Protein AF-0000000066209577 (afdb_homodimer)

InterPro domains:
  IPR007236 SlyX [MF_00715] (5-70)
  IPR007236 SlyX [PF04102] (8-70)
  IPR007236 SlyX [PTHR36508] (2-70)

pLDDT: mean 87.74, std 15.82, range [43.12, 98.94]

Organism: Nitrobacter hamburgensis (strain DSM 10229 / NCIMB 13809 / X14) (NCBI:txid323097)

Sequence (140 aa):
MTDKTFADRIDALEMRLTYQEETIETLNQAVTAQWKQIDALTRQVAELGERMREAEANRPGPTNEPPPHYMTDKTFADRIDALEMRLTYQEETIETLNQAVTAQWKQIDALTRQVAELGERMREAEANRPGPTNEPPPHY

Foldseek 3Di:
DVVVVVVVVVVVVVVV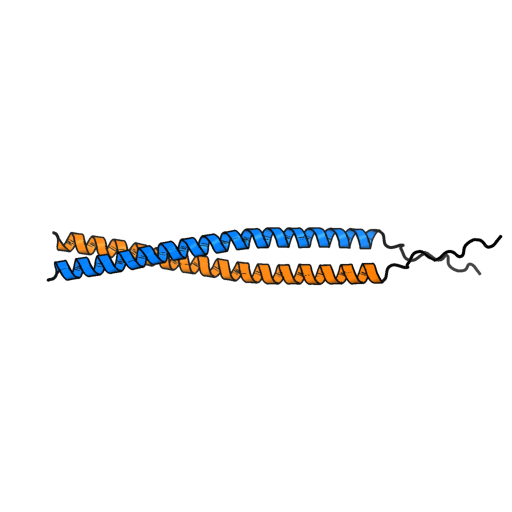VVVVVVVVVVVVVVVVVVVVVVVVVVVVVVVVVVVVVVVVVPPPDPPPPPDPDD/DVVVVVVVVVVVVVVVVVVVVVVVVVVVVVVVVVVVVVVVVVVVVVVVVVVVVVVVVPPPDPPPPPDPDD

Radius of gyration: 31.99 Å; Cα contacts (8 Å, |Δi|>4): 63; chains: 2; bounding box: 30×108×64 Å

Secondary structure (DSSP, 8-state):
-HHHHHHHHHHHHHHHHHHHHHHHHHHHHHHHHHHHHHHHHHHHHHHHHHHHHHHHHTS-----------/-HHHHHHHHHHHHHHHHHHHHHHHHHHHHHHHHHHHHHHHHHHHHHHHHHHHHHHHHTS-----------

Solvent-accessible surface area (backbone atoms only — not comparable to full-atom values): 7898 Å² total; per-residue (Å²): 109,71,66,57,52,48,51,50,51,42,52,51,45,51,53,52,42,53,52,48,52,53,48,42,50,53,44,51,51,50,44,53,52,47,50,52,48,43,52,52,40,51,50,49,40,50,52,50,49,51,52,50,53,53,54,63,69,68,51,81,63,81,73,78,65,71,71,80,77,126,112,70,65,58,52,48,50,52,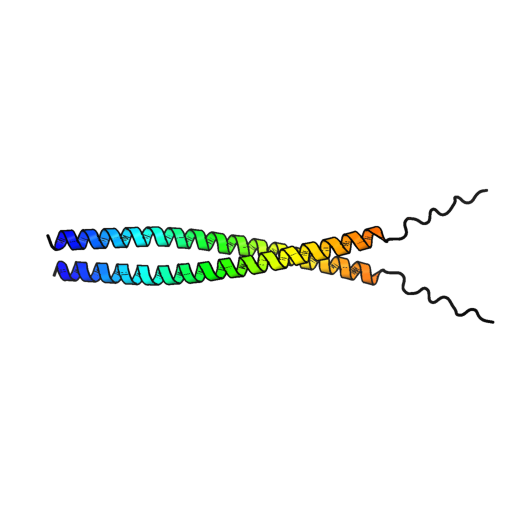50,44,52,51,45,51,51,53,42,52,52,49,51,52,49,44,52,52,44,51,51,50,44,51,52,47,50,52,49,42,51,52,42,51,50,50,39,50,52,51,49,50,52,50,54,54,54,63,70,68,52,80,62,82,74,77,68,71,73,81,79,127

Structure (mmCIF, N/CA/C/O backbone):
data_AF-0000000066209577-model_v1
#
loop_
_entity.id
_entity.type
_entity.pdbx_description
1 polymer 'Protein SlyX homolog'
#
loop_
_atom_site.group_PDB
_atom_site.id
_atom_site.type_symbol
_atom_site.label_atom_id
_atom_site.label_alt_id
_atom_site.label_comp_id
_atom_site.label_asym_id
_atom_site.label_entity_id
_atom_site.label_seq_id
_atom_site.pdbx_PDB_ins_code
_atom_site.Cartn_x
_atom_site.Cartn_y
_atom_site.Cartn_z
_atom_site.occupancy
_atom_site.B_iso_or_equiv
_atom_site.auth_seq_id
_atom_site.auth_comp_id
_atom_site.auth_asym_id
_atom_site.auth_atom_id
_atom_site.pdbx_PDB_model_num
ATOM 1 N N . MET A 1 1 ? -1.287 46.844 14.32 1 64.56 1 MET A N 1
ATOM 2 C CA . MET A 1 1 ? -0.396 46.281 13.312 1 64.56 1 MET A CA 1
ATOM 3 C C . MET A 1 1 ? 0.133 44.938 13.758 1 64.56 1 MET A C 1
ATOM 5 O O . MET A 1 1 ? 0.098 43.969 12.992 1 64.56 1 MET A O 1
ATOM 9 N N . THR A 1 2 ? 0.5 44.812 15.094 1 69.88 2 THR A N 1
ATOM 10 C CA . THR A 1 2 ? 1.046 43.562 15.641 1 69.88 2 THR A CA 1
ATOM 11 C C . THR A 1 2 ? -0.015 42.469 15.664 1 69.88 2 THR A C 1
ATOM 13 O O . THR A 1 2 ? 0.263 41.312 15.305 1 69.88 2 THR A O 1
ATOM 16 N N . ASP A 1 3 ? -1.252 42.875 15.945 1 72.44 3 ASP A N 1
ATOM 17 C CA . ASP A 1 3 ? -2.348 41.906 16.047 1 72.44 3 ASP A CA 1
ATOM 18 C C . ASP A 1 3 ? -2.723 41.344 14.68 1 72.44 3 ASP A C 1
ATOM 20 O O . ASP A 1 3 ? -3.045 40.188 14.555 1 72.44 3 ASP A O 1
ATOM 24 N N . LYS A 1 4 ? -2.586 42.281 13.664 1 78.69 4 LYS A N 1
ATOM 25 C CA . LYS A 1 4 ? -2.904 41.844 12.297 1 78.69 4 LYS A CA 1
ATOM 26 C C . LYS A 1 4 ? -1.896 40.812 11.789 1 78.69 4 LYS A C 1
ATOM 28 O O . LYS A 1 4 ? -2.273 39.844 11.156 1 78.69 4 LYS A O 1
ATOM 33 N N . THR A 1 5 ? -0.694 41.094 12.289 1 85.94 5 THR A N 1
ATOM 34 C CA . THR A 1 5 ? 0.385 40.188 11.867 1 85.94 5 THR A CA 1
ATOM 35 C C . THR A 1 5 ? 0.226 38.812 12.492 1 85.94 5 THR A C 1
ATOM 37 O O . THR A 1 5 ? 0.411 37.781 11.828 1 85.94 5 THR A O 1
ATOM 40 N N . PHE A 1 6 ? -0.325 38.781 13.734 1 85.62 6 PHE A N 1
ATOM 41 C CA . PHE A 1 6 ? -0.544 37.5 14.43 1 85.62 6 PHE A CA 1
ATOM 42 C C . PHE A 1 6 ? -1.714 36.75 13.82 1 85.62 6 PHE A C 1
ATOM 44 O O . PHE A 1 6 ? -1.637 35.531 13.617 1 85.62 6 PHE A O 1
ATOM 51 N N . ALA A 1 7 ? -2.666 37.5 13.523 1 88.44 7 ALA A N 1
ATOM 52 C CA . ALA A 1 7 ? -3.854 36.906 12.914 1 88.44 7 ALA A CA 1
ATOM 53 C C . ALA A 1 7 ? -3.527 36.312 11.555 1 88.44 7 ALA A C 1
ATOM 55 O O . ALA A 1 7 ? -4.023 35.219 11.219 1 88.44 7 ALA A O 1
ATOM 56 N N . ASP A 1 8 ? -2.754 37.031 10.828 1 92.5 8 ASP A N 1
ATOM 57 C CA . ASP A 1 8 ? -2.334 36.531 9.516 1 92.5 8 ASP A CA 1
ATOM 58 C C . ASP A 1 8 ? -1.519 35.25 9.633 1 92.5 8 ASP A C 1
ATOM 60 O O . ASP A 1 8 ? -1.683 34.344 8.828 1 92.5 8 ASP A O 1
ATOM 64 N N . ARG A 1 9 ? -0.649 35.219 10.594 1 94.31 9 ARG A N 1
ATOM 65 C CA . ARG A 1 9 ? 0.185 34.062 10.828 1 94.31 9 ARG A CA 1
ATOM 66 C C . ARG A 1 9 ? -0.662 32.875 11.25 1 94.31 9 ARG A C 1
ATOM 68 O O . ARG A 1 9 ? -0.42 31.734 10.805 1 94.31 9 ARG A O 1
ATOM 75 N N . ILE A 1 10 ? -1.595 33.031 12.086 1 94.62 10 ILE A N 1
ATOM 76 C CA . ILE A 1 10 ? -2.498 31.984 12.547 1 94.62 10 ILE A CA 1
ATOM 77 C C . ILE A 1 10 ? -3.297 31.438 11.367 1 94.62 10 ILE A C 1
ATOM 79 O O . ILE A 1 10 ? -3.42 30.219 11.211 1 94.62 10 ILE A O 1
ATOM 83 N N . ASP A 1 11 ? -3.768 32.406 10.539 1 95.69 11 ASP A N 1
ATOM 84 C CA . ASP A 1 11 ? -4.523 32 9.359 1 95.69 11 ASP A CA 1
ATOM 85 C C . ASP A 1 11 ? -3.682 31.109 8.438 1 95.69 11 ASP A C 1
ATOM 87 O O . ASP A 1 11 ? -4.168 30.109 7.922 1 95.69 11 ASP A O 1
ATOM 91 N N . ALA A 1 12 ? -2.514 31.516 8.305 1 97 12 ALA A N 1
ATOM 92 C CA . ALA A 1 12 ? -1.603 30.766 7.438 1 97 12 ALA A CA 1
ATOM 93 C C . ALA A 1 12 ? -1.342 29.359 7.992 1 97 12 ALA A C 1
ATOM 95 O O . ALA A 1 12 ? -1.339 28.391 7.242 1 97 12 ALA A O 1
ATOM 96 N N . LEU A 1 13 ? -1.131 29.266 9.297 1 97.81 13 LEU A N 1
ATOM 97 C CA . LEU A 1 13 ? -0.882 27.984 9.945 1 97.81 13 LEU A CA 1
ATOM 98 C C . LEU A 1 13 ? -2.111 27.094 9.867 1 97.81 13 LEU A C 1
ATOM 100 O O . LEU A 1 13 ? -1.988 25.875 9.648 1 97.81 13 LEU A O 1
ATOM 104 N N . GLU A 1 14 ? -3.254 27.641 10 1 97.94 14 GLU A N 1
ATOM 105 C CA . GLU A 1 14 ? -4.496 26.875 9.93 1 97.94 14 GLU A CA 1
ATOM 106 C C . GLU A 1 14 ? -4.727 26.328 8.523 1 97.94 14 GLU A C 1
ATOM 108 O O . GLU A 1 14 ? -5.195 25.203 8.359 1 97.94 14 GLU A O 1
ATOM 113 N N . MET A 1 15 ? -4.414 27.078 7.516 1 98.44 15 MET A N 1
ATOM 114 C CA . MET A 1 15 ? -4.531 26.641 6.129 1 98.44 15 MET A CA 1
ATOM 115 C C . MET A 1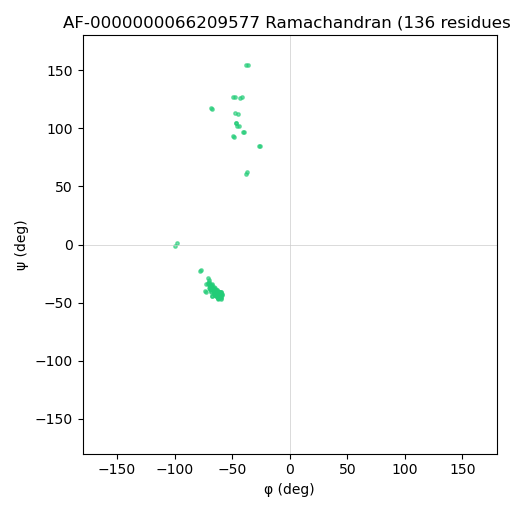 15 ? -3.609 25.453 5.859 1 98.44 15 MET A C 1
ATOM 117 O O . MET A 1 15 ? -4.027 24.453 5.277 1 98.44 15 MET A O 1
ATOM 121 N N . ARG A 1 16 ? -2.355 25.578 6.336 1 98.5 16 ARG A N 1
ATOM 122 C CA . ARG A 1 16 ? -1.392 24.5 6.168 1 98.5 16 ARG A CA 1
ATOM 123 C C . ARG A 1 16 ? -1.855 23.234 6.887 1 98.5 16 ARG A C 1
ATOM 125 O O . ARG A 1 16 ? -1.702 22.125 6.371 1 98.5 16 ARG A O 1
ATOM 132 N N . LEU A 1 17 ? -2.391 23.438 8.039 1 98.5 17 LEU A N 1
ATOM 133 C CA . LEU A 1 17 ? -2.904 22.328 8.82 1 98.5 17 LEU A CA 1
ATOM 134 C C . LEU A 1 17 ? -4.031 21.609 8.078 1 98.5 17 LEU A C 1
ATOM 136 O O . LEU A 1 17 ? -4.07 20.375 8.039 1 98.5 17 LEU A O 1
ATOM 140 N N . THR A 1 18 ? -4.918 22.406 7.5 1 98.44 18 THR A N 1
ATOM 141 C CA . THR A 1 18 ? -6.035 21.844 6.754 1 98.44 18 THR A CA 1
ATOM 142 C C . THR A 1 18 ? -5.535 21.047 5.551 1 98.44 18 THR A C 1
ATOM 144 O O . THR A 1 18 ? -6.004 19.938 5.301 1 98.44 18 THR A O 1
ATOM 147 N N . TYR A 1 19 ? -4.582 21.531 4.867 1 98.5 19 TYR A N 1
ATOM 148 C CA . TYR A 1 19 ? -4.004 20.859 3.715 1 98.5 19 TYR A CA 1
ATOM 149 C C . TYR A 1 19 ? -3.338 19.547 4.129 1 98.5 19 TYR A C 1
ATOM 151 O O . TYR A 1 19 ? -3.518 18.516 3.477 1 98.5 19 TYR A O 1
ATOM 159 N N . GLN A 1 20 ? -2.637 19.5 5.18 1 98.62 20 GLN A N 1
ATOM 160 C CA . GLN A 1 20 ? -1.957 18.312 5.672 1 98.62 20 GLN A CA 1
ATOM 161 C C . GLN A 1 20 ? -2.959 17.25 6.125 1 98.62 20 GLN A C 1
ATOM 163 O O . GLN A 1 20 ? -2.748 16.062 5.914 1 98.62 20 GLN A O 1
ATOM 168 N N . GLU A 1 21 ? -4.016 17.734 6.699 1 98.56 21 GLU A N 1
ATOM 169 C CA . GLU A 1 21 ? -5.082 16.812 7.074 1 98.56 21 GLU A CA 1
ATOM 170 C C . GLU A 1 21 ? -5.633 16.078 5.855 1 98.56 21 GLU A C 1
ATOM 172 O O . GLU A 1 21 ? -5.859 14.867 5.902 1 98.56 21 GLU A O 1
ATOM 177 N N . GLU A 1 22 ? -5.836 16.859 4.848 1 98.75 22 GLU A N 1
ATOM 178 C CA . GLU A 1 22 ? -6.324 16.266 3.602 1 98.75 22 GLU A CA 1
ATOM 179 C C . GLU A 1 22 ? -5.316 15.281 3.021 1 98.75 22 GLU A C 1
ATOM 181 O O . GLU A 1 22 ? -5.695 14.227 2.508 1 98.75 22 GLU A O 1
ATOM 186 N N . THR A 1 23 ? -4.086 15.695 3.068 1 98.88 23 THR A N 1
ATOM 187 C CA . THR A 1 23 ? -3.014 14.836 2.582 1 98.88 23 THR A CA 1
ATOM 188 C C . THR A 1 23 ? -2.973 13.523 3.365 1 98.88 23 THR A C 1
ATOM 190 O O . THR A 1 23 ? -2.865 12.445 2.777 1 98.88 23 THR A O 1
ATOM 193 N N . ILE A 1 24 ? -3.051 13.562 4.676 1 98.94 24 ILE A N 1
ATOM 194 C CA . ILE A 1 24 ? -3.027 12.398 5.555 1 98.94 24 ILE A CA 1
ATOM 195 C C . ILE A 1 24 ? -4.199 11.477 5.227 1 98.94 24 ILE A C 1
ATOM 197 O O . ILE A 1 24 ? -4.035 10.258 5.141 1 98.94 24 ILE A O 1
ATOM 201 N N . GLU A 1 25 ? -5.312 12.125 4.977 1 98.75 25 GLU A N 1
ATOM 202 C CA . GLU A 1 25 ? -6.492 11.336 4.613 1 98.75 25 GLU A CA 1
ATOM 203 C C . GLU A 1 25 ? -6.277 10.594 3.299 1 98.75 25 GLU A C 1
ATOM 205 O O . GLU A 1 25 ? -6.59 9.406 3.191 1 98.75 25 GLU A O 1
ATOM 210 N N . THR A 1 26 ? -5.734 11.273 2.371 1 98.88 26 THR A N 1
ATOM 211 C CA . THR A 1 26 ? -5.457 10.68 1.068 1 98.88 26 THR A CA 1
ATOM 212 C C . THR A 1 26 ? -4.457 9.539 1.197 1 98.88 26 THR A C 1
ATOM 214 O O . THR A 1 26 ? -4.656 8.461 0.63 1 98.88 26 THR A O 1
ATOM 217 N N . LEU A 1 27 ? -3.445 9.742 1.967 1 98.88 27 LEU A N 1
ATOM 218 C CA . LEU A 1 27 ? -2.432 8.711 2.182 1 98.88 27 LEU A CA 1
ATOM 219 C C . LEU A 1 27 ? -3.02 7.516 2.922 1 98.88 27 LEU A C 1
ATOM 221 O O . LEU A 1 27 ? -2.701 6.367 2.605 1 98.88 27 LEU A O 1
ATOM 225 N N . ASN A 1 28 ? -3.871 7.77 3.859 1 98.94 28 ASN A N 1
ATOM 226 C CA . ASN A 1 28 ? -4.543 6.691 4.578 1 98.94 28 ASN A CA 1
ATOM 227 C C . ASN A 1 28 ? -5.383 5.832 3.637 1 98.94 28 ASN A C 1
ATOM 229 O O . ASN A 1 28 ? -5.398 4.605 3.758 1 98.94 28 ASN A O 1
ATOM 233 N N . GLN A 1 29 ? -6.047 6.461 2.752 1 98.88 29 GLN A N 1
ATOM 234 C CA . GLN A 1 29 ? -6.84 5.738 1.763 1 98.88 29 GLN A CA 1
ATOM 235 C C . GLN A 1 29 ? -5.953 4.879 0.868 1 98.88 29 GLN A C 1
ATOM 237 O O . GLN A 1 29 ? -6.293 3.732 0.564 1 98.88 29 GLN A O 1
ATOM 242 N N . ALA A 1 30 ? -4.852 5.406 0.437 1 98.94 30 ALA A N 1
ATOM 243 C CA . ALA A 1 30 ? -3.904 4.664 -0.39 1 98.94 30 ALA A CA 1
ATOM 244 C C . ALA A 1 30 ? -3.367 3.443 0.351 1 98.94 30 ALA A C 1
ATOM 246 O O . ALA A 1 30 ? -3.312 2.346 -0.207 1 98.94 30 ALA A O 1
ATOM 247 N N . VAL A 1 31 ? -3.016 3.637 1.596 1 98.94 31 VAL A N 1
ATOM 248 C CA . VAL A 1 31 ? -2.486 2.555 2.42 1 98.94 31 VAL A CA 1
ATOM 249 C C . VAL A 1 31 ? -3.52 1.438 2.535 1 98.94 31 VAL A C 1
ATOM 251 O O . VAL A 1 31 ? -3.186 0.258 2.404 1 98.94 31 VAL A O 1
ATOM 254 N N . THR A 1 32 ? -4.715 1.82 2.709 1 98.88 32 THR A N 1
ATOM 255 C CA . THR A 1 32 ? -5.797 0.854 2.854 1 98.88 32 THR A CA 1
ATOM 256 C C . THR A 1 32 ? -6.02 0.094 1.55 1 98.88 32 THR A C 1
ATOM 258 O O . THR A 1 32 ? -6.16 -1.131 1.556 1 98.88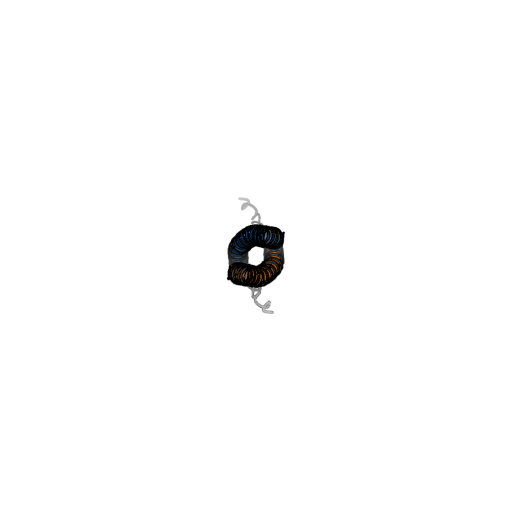 32 THR A O 1
ATOM 261 N N . ALA A 1 33 ? -6.016 0.82 0.468 1 98.94 33 ALA A N 1
ATOM 262 C CA . ALA A 1 33 ? -6.215 0.198 -0.838 1 98.94 33 ALA A CA 1
ATOM 263 C C . ALA A 1 33 ? -5.078 -0.765 -1.167 1 98.94 33 ALA A C 1
ATOM 265 O O . ALA A 1 33 ? -5.312 -1.863 -1.675 1 98.94 33 ALA A O 1
ATOM 266 N N . GLN A 1 34 ? -3.916 -0.354 -0.839 1 98.94 34 GLN A N 1
ATOM 267 C CA . GLN A 1 34 ? -2.746 -1.188 -1.103 1 98.94 34 GLN A CA 1
ATOM 268 C C . GLN A 1 34 ? -2.744 -2.428 -0.214 1 98.94 34 GLN A C 1
ATOM 270 O O . GLN A 1 34 ? -2.336 -3.508 -0.647 1 98.94 34 GLN A O 1
ATOM 275 N N . TRP A 1 35 ? -3.205 -2.256 0.976 1 98.88 35 TRP A N 1
ATOM 276 C CA . TRP A 1 35 ? -3.318 -3.404 1.869 1 98.88 35 TRP A CA 1
ATOM 277 C C . TRP A 1 35 ? -4.277 -4.445 1.301 1 98.88 35 TRP A C 1
ATOM 279 O O . TRP A 1 35 ? -3.994 -5.645 1.335 1 98.88 35 TRP A O 1
ATOM 289 N N . LYS A 1 36 ? -5.363 -4.047 0.738 1 98.94 36 LYS A N 1
ATOM 290 C CA . LYS A 1 36 ? -6.324 -4.949 0.114 1 98.94 36 LYS A CA 1
ATOM 291 C C . LYS A 1 36 ? -5.715 -5.648 -1.099 1 98.94 36 LYS A C 1
ATOM 293 O O . LYS A 1 36 ? -5.93 -6.844 -1.305 1 98.94 36 LYS A O 1
ATOM 298 N N . GLN A 1 37 ? -5.02 -4.84 -1.835 1 98.94 37 GLN A N 1
ATOM 299 C CA . GLN A 1 37 ? -4.352 -5.398 -3.004 1 98.94 37 GLN A CA 1
ATOM 300 C C . GLN A 1 37 ? -3.316 -6.445 -2.6 1 98.94 37 GLN A C 1
ATOM 302 O O . GLN A 1 37 ? -3.223 -7.508 -3.223 1 98.94 37 GLN A O 1
ATOM 307 N N . ILE A 1 38 ? -2.541 -6.168 -1.624 1 98.94 38 ILE A N 1
ATOM 308 C CA . ILE A 1 38 ? -1.537 -7.098 -1.116 1 98.94 38 ILE A CA 1
ATOM 309 C C . ILE A 1 38 ? -2.215 -8.383 -0.651 1 98.94 38 ILE A C 1
ATOM 311 O O . ILE A 1 38 ? -1.746 -9.484 -0.954 1 98.94 38 ILE A O 1
ATOM 315 N N . ASP A 1 39 ? -3.305 -8.266 0.019 1 98.88 39 ASP A N 1
ATOM 316 C CA . ASP A 1 39 ? -4.062 -9.414 0.492 1 98.88 39 ASP A CA 1
ATOM 317 C C . ASP A 1 39 ? -4.539 -10.281 -0.675 1 98.88 39 ASP A C 1
ATOM 319 O O . ASP A 1 39 ? -4.414 -11.508 -0.638 1 98.88 39 ASP A O 1
ATOM 323 N N . ALA A 1 40 ? -5.043 -9.633 -1.69 1 98.88 40 ALA A N 1
ATOM 324 C CA . ALA A 1 40 ? -5.551 -10.344 -2.863 1 98.88 40 ALA A CA 1
ATOM 325 C C . ALA A 1 40 ? -4.422 -11.062 -3.596 1 98.88 40 ALA A C 1
ATOM 327 O O . ALA A 1 40 ? -4.566 -12.227 -3.98 1 98.88 40 ALA A O 1
ATOM 328 N N . LEU A 1 41 ? -3.342 -10.375 -3.707 1 98.94 41 LEU A N 1
ATOM 329 C CA . LEU A 1 41 ? -2.203 -10.953 -4.41 1 98.94 41 LEU A CA 1
ATOM 330 C C . LEU A 1 41 ? -1.604 -12.109 -3.611 1 98.94 41 LEU A C 1
ATOM 332 O O . LEU A 1 41 ? -1.193 -13.117 -4.188 1 98.94 41 LEU A O 1
ATOM 336 N N . THR A 1 42 ? -1.59 -11.984 -2.348 1 98.88 42 THR A N 1
ATOM 337 C CA . THR A 1 42 ? -1.081 -13.039 -1.479 1 98.88 42 THR A CA 1
ATOM 338 C C . THR A 1 42 ? -1.942 -14.289 -1.592 1 98.88 42 THR A C 1
ATOM 340 O O . THR A 1 42 ? -1.418 -15.406 -1.688 1 98.88 42 THR A O 1
ATOM 343 N N . ARG A 1 43 ? -3.193 -14.109 -1.643 1 98.81 43 ARG A N 1
ATOM 344 C CA . ARG A 1 43 ? -4.109 -15.234 -1.812 1 98.81 43 ARG A CA 1
ATOM 345 C C . ARG A 1 43 ? -3.918 -15.898 -3.17 1 98.81 43 ARG A C 1
ATOM 347 O O . ARG A 1 43 ? -3.941 -17.125 -3.275 1 98.81 43 ARG A O 1
ATOM 354 N N . GLN A 1 44 ? -3.738 -15.109 -4.113 1 98.75 44 GLN A N 1
ATOM 355 C CA . GLN A 1 44 ? -3.531 -15.625 -5.461 1 98.75 44 GLN A CA 1
ATOM 356 C C . GLN A 1 44 ? -2.248 -16.453 -5.543 1 98.75 44 GLN A C 1
ATOM 358 O O . GLN A 1 44 ? -2.227 -17.516 -6.164 1 98.75 44 GLN A O 1
ATOM 363 N N . VAL A 1 45 ? -1.231 -15.953 -4.965 1 98.69 45 VAL A N 1
ATOM 364 C CA . VAL A 1 45 ? 0.035 -16.688 -4.918 1 98.69 45 VAL A CA 1
ATOM 365 C C . VAL A 1 45 ? -0.16 -18.016 -4.207 1 98.69 45 VAL A C 1
ATOM 367 O O . VAL A 1 45 ? 0.318 -19.047 -4.68 1 98.69 45 VAL A O 1
ATOM 370 N N . ALA A 1 46 ? -0.879 -17.922 -3.135 1 98.5 46 ALA A N 1
ATOM 371 C CA . ALA A 1 46 ? -1.14 -19.141 -2.369 1 98.5 46 ALA A CA 1
ATOM 372 C C . ALA A 1 46 ? -1.92 -20.156 -3.201 1 98.5 46 ALA A C 1
ATOM 374 O O . ALA A 1 46 ? -1.589 -21.344 -3.213 1 98.5 46 ALA A O 1
ATOM 375 N N . GLU A 1 47 ? -2.914 -19.719 -3.842 1 97.94 47 GLU A N 1
ATOM 376 C CA . GLU A 1 47 ? -3.754 -20.562 -4.676 1 97.94 47 GLU A CA 1
ATOM 377 C C . GLU A 1 47 ? -2.947 -21.203 -5.812 1 97.94 47 GLU A C 1
ATOM 379 O O . GLU A 1 47 ? -3.041 -22.406 -6.055 1 97.94 47 GLU A O 1
ATOM 384 N N . LEU A 1 48 ? -2.117 -20.422 -6.406 1 97 48 LEU A N 1
ATOM 385 C CA . LEU A 1 48 ? -1.288 -20.922 -7.5 1 97 48 LEU A CA 1
ATOM 386 C C . LEU A 1 48 ? -0.235 -21.891 -6.988 1 97 48 LEU A C 1
ATOM 388 O O . LEU A 1 48 ? 0.079 -22.875 -7.66 1 97 48 LEU A O 1
ATOM 392 N N . GLY A 1 49 ? 0.227 -21.516 -5.855 1 95.56 49 GLY A N 1
ATOM 393 C CA . GLY A 1 49 ? 1.167 -22.438 -5.23 1 95.56 49 GLY A CA 1
ATOM 394 C C . GLY A 1 49 ? 0.559 -23.781 -4.906 1 95.56 49 GLY A C 1
ATOM 395 O O . GLY A 1 49 ? 1.184 -24.828 -5.133 1 95.56 49 GLY A O 1
ATOM 396 N N . GLU A 1 50 ? -0.605 -23.797 -4.441 1 95.56 50 GLU A N 1
ATOM 397 C CA . GLU A 1 50 ? -1.323 -25.031 -4.121 1 95.56 50 GLU A CA 1
ATOM 398 C C . GLU A 1 50 ? -1.617 -25.844 -5.379 1 95.56 50 GLU A C 1
ATOM 400 O O . GLU A 1 50 ? -1.424 -27.062 -5.395 1 95.56 50 GLU A O 1
ATOM 405 N N . ARG A 1 51 ? -1.984 -25.25 -6.383 1 93.12 51 ARG A N 1
ATOM 406 C CA . ARG A 1 51 ? -2.252 -25.906 -7.656 1 93.12 51 ARG A CA 1
ATOM 407 C C . ARG A 1 51 ? -0.99 -26.562 -8.219 1 93.12 51 ARG A C 1
ATOM 409 O O . ARG A 1 51 ? -1.043 -27.656 -8.773 1 93.12 51 ARG A O 1
ATOM 416 N N . MET A 1 52 ? 0.076 -25.875 -8.039 1 89.62 52 MET A N 1
ATOM 417 C CA . MET A 1 52 ? 1.353 -26.391 -8.516 1 89.62 52 MET A CA 1
ATOM 418 C C . MET A 1 52 ? 1.778 -27.609 -7.703 1 89.62 52 MET A C 1
ATOM 420 O O . MET A 1 52 ? 2.268 -28.594 -8.266 1 89.62 52 MET A O 1
ATOM 424 N N . ARG A 1 53 ? 1.548 -27.516 -6.465 1 89.25 53 ARG A N 1
ATOM 425 C CA . ARG A 1 53 ? 1.881 -28.656 -5.602 1 89.25 53 ARG A CA 1
ATOM 426 C C . ARG A 1 53 ? 1.015 -29.859 -5.922 1 89.25 53 ARG A C 1
ATOM 428 O O . ARG A 1 53 ? 1.504 -31 -5.945 1 89.25 53 ARG A O 1
ATOM 435 N N . GLU A 1 54 ? -0.21 -29.688 -6.25 1 87.62 54 GLU A N 1
ATOM 436 C CA . GLU A 1 54 ? -1.132 -30.75 -6.617 1 87.62 54 GLU A CA 1
ATOM 437 C C . GLU A 1 54 ? -0.749 -31.375 -7.957 1 87.62 54 GLU A C 1
ATOM 439 O O . GLU A 1 54 ? -0.799 -32.594 -8.117 1 87.62 54 GLU A O 1
ATOM 444 N N . ALA A 1 55 ? -0.28 -30.609 -8.875 1 83.5 55 ALA A N 1
ATOM 445 C CA . ALA A 1 55 ? 0.153 -31.094 -10.188 1 83.5 55 ALA A CA 1
ATOM 446 C C . ALA A 1 55 ? 1.419 -31.938 -10.07 1 83.5 55 ALA A C 1
ATOM 448 O O . ALA A 1 55 ? 1.563 -32.938 -10.758 1 83.5 55 ALA A O 1
ATOM 449 N N . GLU A 1 56 ? 2.242 -31.531 -9.25 1 82.19 56 GLU A N 1
ATOM 450 C CA . GLU A 1 56 ? 3.49 -32.25 -9.039 1 82.19 56 GLU A CA 1
ATOM 451 C C . GLU A 1 56 ? 3.24 -33.594 -8.328 1 82.19 56 GL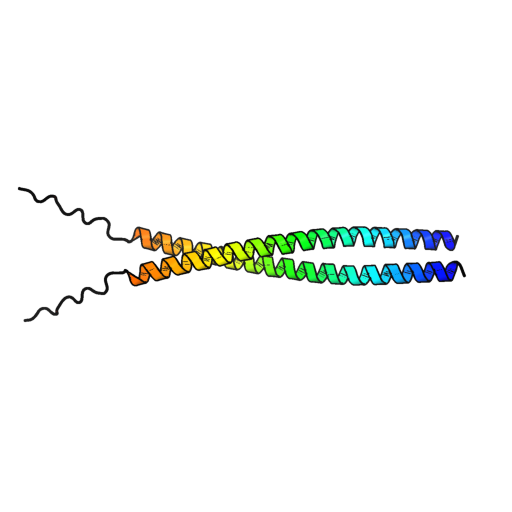U A C 1
ATOM 453 O O . GLU A 1 56 ? 3.902 -34.594 -8.617 1 82.19 56 GLU A O 1
ATOM 458 N N . ALA A 1 57 ? 2.234 -33.656 -7.52 1 85.44 57 ALA A N 1
ATOM 459 C CA . ALA A 1 57 ? 1.906 -34.844 -6.758 1 85.44 57 ALA A CA 1
ATOM 460 C C . ALA A 1 57 ? 1.22 -35.875 -7.645 1 85.44 57 ALA A C 1
ATOM 462 O O . ALA A 1 57 ? 1.347 -37.094 -7.41 1 85.44 57 ALA A O 1
ATOM 463 N N . ASN A 1 58 ? 0.574 -35.656 -8.781 1 76.56 58 ASN A N 1
ATOM 464 C CA . ASN A 1 58 ? -0.157 -36.531 -9.68 1 76.56 58 ASN A CA 1
ATOM 465 C C . ASN A 1 58 ? 0.693 -36.938 -10.883 1 76.56 58 ASN A C 1
ATOM 467 O O . ASN A 1 58 ? 0.219 -37.625 -11.781 1 76.56 58 ASN A O 1
ATOM 471 N N . ARG A 1 59 ? 1.851 -36.5 -10.992 1 73.38 59 ARG A N 1
ATOM 472 C CA . ARG A 1 59 ? 2.74 -36.875 -12.086 1 73.38 59 ARG A CA 1
ATOM 473 C C . ARG A 1 59 ? 3.127 -38.344 -11.984 1 73.38 59 ARG A C 1
ATOM 475 O O . ARG A 1 59 ? 3.455 -38.844 -10.898 1 73.38 59 ARG A O 1
ATOM 482 N N . PRO A 1 60 ? 2.711 -39.312 -13.102 1 62.41 60 PRO A N 1
ATOM 483 C CA . PRO A 1 60 ? 3.115 -40.719 -13.055 1 62.41 60 PRO A CA 1
ATOM 484 C C . PRO A 1 60 ? 4.594 -40.906 -12.711 1 62.41 60 PRO A C 1
ATOM 486 O O . PRO A 1 60 ? 5.426 -40.094 -13.125 1 62.41 60 PRO A O 1
ATOM 489 N N . GLY A 1 61 ? 4.859 -41.281 -11.562 1 59.03 61 GLY A N 1
ATOM 490 C CA . GLY A 1 61 ? 6.223 -41.594 -11.156 1 59.03 61 GLY A CA 1
ATOM 491 C C . GLY A 1 61 ? 7.031 -42.25 -12.258 1 59.03 61 GLY A C 1
ATOM 492 O O . GLY A 1 61 ? 6.488 -42.625 -13.305 1 59.03 61 GLY A O 1
ATOM 493 N N . PRO A 1 62 ? 8.398 -42.219 -12.375 1 57 62 PRO A N 1
ATOM 494 C CA . PRO A 1 62 ? 9.141 -43.031 -13.336 1 57 62 PRO A CA 1
ATOM 495 C C . PRO A 1 62 ? 8.578 -44.438 -13.445 1 57 62 PRO A C 1
ATOM 497 O O . PRO A 1 62 ? 8.219 -45.062 -12.438 1 57 62 PRO A O 1
ATOM 500 N N . THR A 1 63 ? 7.73 -44.781 -14.391 1 52.28 63 THR A N 1
ATOM 501 C CA . THR A 1 63 ? 7.391 -46.156 -14.664 1 52.28 63 THR A CA 1
ATOM 502 C C . THR A 1 63 ? 8.531 -47.094 -14.242 1 52.28 63 THR A C 1
ATOM 504 O O . THR A 1 63 ? 9.664 -46.938 -14.695 1 52.28 63 THR A O 1
ATOM 507 N N . ASN A 1 64 ? 8.578 -47.469 -12.992 1 54.84 64 ASN A N 1
ATOM 508 C CA . ASN A 1 64 ? 9.492 -48.562 -12.703 1 54.84 64 ASN A CA 1
ATOM 509 C C . ASN A 1 64 ? 9.492 -49.594 -13.828 1 54.84 64 ASN A C 1
ATOM 511 O O . ASN A 1 64 ? 8.625 -50.469 -13.875 1 54.84 64 ASN A O 1
ATOM 515 N N . GLU A 1 65 ? 9.844 -49.188 -14.969 1 56.38 65 GLU A N 1
ATOM 516 C CA . GLU A 1 65 ? 10.047 -50.25 -15.977 1 56.38 65 GLU A CA 1
ATOM 517 C C . GLU A 1 65 ? 10.82 -51.406 -15.406 1 56.38 65 GLU A C 1
ATOM 519 O O . GLU A 1 65 ? 11.922 -51.25 -14.883 1 56.38 65 GLU A O 1
ATOM 524 N N . PRO A 1 66 ? 10.164 -52.531 -15.047 1 59.41 66 PRO A N 1
ATOM 525 C CA . PRO A 1 66 ? 10.93 -53.688 -14.578 1 59.41 66 PRO A CA 1
ATOM 526 C C . PRO A 1 66 ? 12.18 -53.969 -15.422 1 59.41 66 PRO A C 1
ATOM 528 O O . PRO A 1 66 ? 12.195 -53.656 -16.625 1 59.41 66 PRO A O 1
ATOM 531 N N . PRO A 1 67 ? 13.305 -54.031 -14.703 1 58.62 67 PRO A N 1
ATOM 532 C CA . PRO A 1 67 ? 14.492 -54.375 -15.5 1 58.62 67 PRO A CA 1
ATOM 533 C C . PRO A 1 67 ? 14.281 -55.562 -16.422 1 58.62 67 PRO A C 1
ATOM 535 O O . PRO A 1 67 ? 13.492 -56.469 -16.109 1 58.62 67 PRO A O 1
ATOM 538 N N . PRO A 1 68 ? 14.578 -55.375 -17.672 1 52.56 68 PRO A N 1
ATOM 539 C CA . PRO A 1 68 ? 14.406 -56.562 -18.547 1 52.56 68 PRO A CA 1
ATOM 540 C C . PRO A 1 68 ? 15.055 -57.812 -17.984 1 52.56 68 PRO A C 1
ATOM 542 O O . PRO A 1 68 ? 16.125 -57.75 -17.375 1 52.56 68 PRO A O 1
ATOM 545 N N . HIS A 1 69 ? 14.219 -58.562 -17.266 1 63.12 69 HIS A N 1
ATOM 546 C CA . HIS A 1 69 ? 14.812 -59.844 -16.875 1 63.12 69 HIS A CA 1
ATOM 547 C C . HIS A 1 69 ? 15.531 -60.5 -18.047 1 63.12 69 HIS A C 1
ATOM 549 O O . HIS A 1 69 ? 14.906 -60.812 -19.047 1 63.12 69 HIS A O 1
ATOM 555 N N . TYR A 1 70 ? 16.75 -60.688 -18.172 1 43.12 70 TYR A N 1
ATOM 556 C CA . TYR A 1 70 ? 17.438 -61.625 -19.031 1 43.12 70 TYR A CA 1
ATOM 557 C C . TYR A 1 70 ? 17.234 -63.062 -18.547 1 43.12 70 TYR A C 1
ATOM 559 O O . TYR A 1 70 ? 17.062 -63.281 -17.344 1 43.12 70 TYR A O 1
ATOM 567 N N . MET B 1 1 ? -1.729 40.688 27.375 1 63 1 MET B N 1
ATOM 568 C CA . MET B 1 1 ? -2.545 39.5 27.547 1 63 1 MET B CA 1
ATOM 569 C C . MET B 1 1 ? -2.986 38.938 26.188 1 63 1 MET B C 1
ATOM 571 O O . MET B 1 1 ? -2.861 37.75 25.938 1 63 1 MET B O 1
ATOM 575 N N . THR B 1 2 ? -3.379 39.875 25.203 1 69 2 THR B N 1
ATOM 576 C CA . THR B 1 2 ? -3.852 39.469 23.891 1 69 2 THR B CA 1
ATOM 577 C C . THR B 1 2 ? -2.717 38.875 23.062 1 69 2 THR B C 1
ATOM 579 O O . THR B 1 2 ? -2.902 37.844 22.406 1 69 2 THR B O 1
ATOM 582 N N . ASP B 1 3 ? -1.526 39.406 23.25 1 72 3 ASP B N 1
ATOM 583 C CA . ASP B 1 3 ? -0.366 38.969 22.484 1 72 3 ASP B CA 1
ATOM 584 C C . ASP B 1 3 ? 0.087 37.594 22.938 1 72 3 ASP B C 1
ATOM 586 O O . ASP B 1 3 ? 0.493 36.75 22.109 1 72 3 ASP B O 1
ATOM 590 N N . LYS B 1 4 ? -0.099 37.375 24.297 1 79.19 4 LYS B N 1
ATOM 591 C CA . LYS B 1 4 ? 0.293 36.062 24.844 1 79.19 4 LYS B CA 1
ATOM 592 C C . LYS B 1 4 ? -0.623 34.969 24.344 1 79.19 4 LYS B C 1
ATOM 594 O O . LYS B 1 4 ? -0.156 33.875 24 1 79.19 4 LYS B O 1
ATOM 599 N N . THR B 1 5 ? -1.864 35.406 24.188 1 85.75 5 THR B N 1
ATOM 600 C CA . THR B 1 5 ? -2.863 34.438 23.734 1 85.75 5 THR B CA 1
ATOM 601 C C . THR B 1 5 ? -2.631 34.062 22.281 1 85.75 5 THR B C 1
ATOM 603 O O . THR B 1 5 ? -2.719 32.906 21.906 1 85.75 5 THR B O 1
ATOM 606 N N . PHE B 1 6 ? -2.119 35.062 21.484 1 85.75 6 PHE B N 1
ATOM 607 C CA . PHE B 1 6 ? -1.837 34.812 20.078 1 85.75 6 PHE B CA 1
ATOM 608 C C . PHE B 1 6 ? -0.599 33.938 19.906 1 85.75 6 PHE B C 1
ATOM 610 O O . PHE B 1 6 ? -0.586 33 19.094 1 85.75 6 PHE B O 1
ATOM 617 N N . ALA B 1 7 ? 0.309 34.25 20.703 1 88.44 7 ALA B N 1
ATOM 618 C CA . ALA B 1 7 ? 1.556 33.469 20.672 1 88.44 7 ALA B CA 1
ATOM 619 C C . ALA B 1 7 ? 1.317 32.031 21.062 1 88.44 7 ALA B C 1
ATOM 621 O O . ALA B 1 7 ? 1.896 31.109 20.453 1 88.44 7 ALA B O 1
ATOM 622 N N . ASP B 1 8 ? 0.527 31.859 22.047 1 92.44 8 ASP B N 1
ATOM 623 C CA . ASP B 1 8 ? 0.186 30.516 22.5 1 92.44 8 ASP B CA 1
ATOM 624 C C . ASP B 1 8 ? -0.542 29.734 21.406 1 92.44 8 ASP B C 1
ATOM 626 O O . ASP B 1 8 ? -0.289 28.531 21.219 1 92.44 8 ASP B O 1
ATOM 630 N N . ARG B 1 9 ? -1.444 30.391 20.75 1 94.31 9 ARG B N 1
ATOM 631 C CA . ARG B 1 9 ? -2.201 29.781 19.672 1 94.31 9 ARG B CA 1
ATOM 632 C C . ARG B 1 9 ? -1.286 29.406 18.5 1 94.31 9 ARG B C 1
ATOM 634 O O . ARG B 1 9 ? -1.433 28.344 17.906 1 94.31 9 ARG B O 1
ATOM 641 N N . ILE B 1 10 ? -0.399 30.219 18.141 1 94.62 10 ILE B N 1
ATOM 642 C CA . ILE B 1 10 ? 0.562 29.984 17.062 1 94.62 10 ILE B CA 1
ATOM 643 C C . ILE B 1 10 ? 1.437 28.781 17.406 1 94.62 10 ILE B C 1
ATOM 645 O O . ILE B 1 10 ? 1.651 27.891 16.578 1 94.62 10 ILE B O 1
ATOM 649 N N . ASP B 1 11 ? 1.862 28.781 18.688 1 95.69 11 ASP B N 1
ATOM 650 C CA . ASP B 1 11 ? 2.684 27.672 19.156 1 95.69 11 ASP B CA 1
ATOM 651 C C . ASP B 1 11 ? 1.936 26.344 19.031 1 95.69 11 ASP B C 1
ATOM 653 O O . ASP B 1 11 ? 2.51 25.344 18.609 1 95.69 11 ASP B O 1
ATOM 657 N N . ALA B 1 12 ? 0.752 26.406 19.391 1 97 12 ALA B N 1
ATOM 658 C CA . ALA B 1 12 ? -0.074 25.203 19.328 1 97 12 ALA B CA 1
ATOM 659 C C . ALA B 1 12 ? -0.257 24.719 17.891 1 97 12 ALA B C 1
ATOM 661 O O . ALA B 1 12 ? -0.167 23.531 17.609 1 97 12 ALA B O 1
ATOM 662 N N . LEU B 1 13 ? -0.51 25.656 16.984 1 97.75 13 LEU B N 1
ATOM 663 C CA . LEU B 1 13 ? -0.69 25.344 15.57 1 97.75 13 LEU B CA 1
ATOM 664 C C . LEU B 1 13 ? 0.6 24.797 14.969 1 97.75 13 LEU B C 1
ATOM 666 O O . LEU B 1 13 ? 0.569 23.859 14.172 1 97.75 13 LEU B O 1
ATOM 670 N N . GLU B 1 14 ? 1.691 25.328 15.344 1 97.94 14 GLU B N 1
ATOM 671 C CA . GLU B 1 14 ? 2.986 24.875 14.844 1 97.94 14 GLU B CA 1
ATOM 672 C C . GLU B 1 14 ? 3.297 23.453 15.328 1 97.94 14 GLU B C 1
ATOM 674 O O . GLU B 1 14 ? 3.852 22.641 14.578 1 97.94 14 GLU B O 1
ATOM 679 N N . MET B 1 15 ? 2.969 23.141 16.547 1 98.44 15 MET B N 1
ATOM 680 C CA . MET B 1 15 ? 3.166 21.797 17.078 1 98.44 15 MET B CA 1
ATOM 681 C C . MET B 1 15 ? 2.334 20.781 16.297 1 98.44 15 MET B C 1
ATOM 683 O O . MET B 1 15 ? 2.84 19.719 15.914 1 98.44 15 MET B O 1
ATOM 687 N N . ARG B 1 16 ? 1.059 21.125 16.062 1 98.5 16 ARG B N 1
ATOM 688 C CA . ARG B 1 16 ? 0.178 20.25 15.297 1 98.5 16 ARG B CA 1
ATOM 689 C C . ARG B 1 16 ? 0.705 20.031 13.883 1 98.5 16 ARG B C 1
ATOM 691 O O . ARG B 1 16 ? 0.646 18.922 13.352 1 98.5 16 ARG B O 1
ATOM 698 N N . LEU B 1 17 ? 1.186 21.094 13.32 1 98.5 17 LEU B N 1
ATOM 699 C CA . LEU B 1 17 ? 1.751 21.031 11.977 1 98.5 17 LEU B CA 1
ATOM 700 C C . LEU B 1 17 ? 2.945 20.078 11.938 1 98.5 17 LEU B C 1
ATOM 702 O O . LEU B 1 17 ? 3.072 19.266 11.016 1 98.5 17 LEU B O 1
ATOM 706 N N . THR B 1 18 ? 3.799 20.188 12.945 1 98.44 18 THR B N 1
ATOM 707 C CA . THR B 1 18 ? 4.977 19.328 13.023 1 98.44 18 THR B CA 1
ATOM 708 C C . THR B 1 18 ? 4.57 17.859 13.156 1 98.44 18 THR B C 1
ATOM 710 O O . THR B 1 18 ? 5.121 17 12.469 1 98.44 18 THR B O 1
ATOM 713 N N . TYR B 1 19 ? 3.605 17.594 13.938 1 98.5 19 TYR B N 1
ATOM 714 C CA . TYR B 1 19 ? 3.111 16.234 14.117 1 98.5 19 TYR B CA 1
ATOM 715 C C . TYR B 1 19 ? 2.523 15.688 12.828 1 98.5 19 TYR B C 1
ATOM 717 O O . TYR B 1 19 ? 2.795 14.547 12.445 1 98.5 19 TYR B O 1
ATOM 725 N N . GLN B 1 20 ? 1.786 16.422 12.094 1 98.62 20 GLN B N 1
ATOM 726 C CA . GLN B 1 20 ? 1.175 16 10.836 1 98.62 20 GLN B CA 1
ATOM 727 C C . GLN B 1 20 ? 2.232 15.758 9.766 1 98.62 20 GLN B C 1
ATOM 729 O O . GLN B 1 20 ? 2.109 14.828 8.969 1 98.62 20 GLN B O 1
ATOM 734 N N . GLU B 1 21 ? 3.242 16.547 9.812 1 98.56 21 GLU B N 1
ATOM 735 C CA . GLU B 1 21 ? 4.355 16.328 8.898 1 98.56 21 GLU B CA 1
ATOM 736 C C . GLU B 1 21 ? 4.996 14.969 9.117 1 98.56 21 GLU B C 1
ATOM 738 O O . GLU B 1 21 ? 5.301 14.25 8.164 1 98.56 21 GLU B O 1
ATOM 743 N N . GLU B 1 22 ? 5.172 14.703 10.367 1 98.75 22 GLU B N 1
ATOM 744 C CA . GLU B 1 22 ? 5.738 13.406 10.719 1 98.75 22 GLU B CA 1
ATOM 745 C C . GLU B 1 22 ? 4.816 12.266 10.289 1 98.75 22 GLU B C 1
ATOM 747 O O . GLU B 1 22 ? 5.285 11.227 9.812 1 98.75 22 GLU B O 1
ATOM 752 N N . THR B 1 23 ? 3.568 12.469 10.539 1 98.88 23 THR B N 1
ATOM 753 C CA . THR B 1 23 ? 2.574 11.477 10.148 1 98.88 23 THR B CA 1
ATOM 754 C C . THR B 1 23 ? 2.6 11.258 8.641 1 98.88 23 THR B C 1
ATOM 756 O O . THR B 1 23 ? 2.586 10.109 8.18 1 98.88 23 THR B O 1
ATOM 759 N N . ILE B 1 24 ? 2.623 12.289 7.84 1 98.94 24 ILE B N 1
ATOM 760 C CA . ILE B 1 24 ? 2.65 12.234 6.379 1 98.94 24 ILE B CA 1
ATOM 761 C C . ILE B 1 24 ? 3.895 11.484 5.918 1 98.94 24 ILE B C 1
ATOM 763 O O . ILE B 1 24 ? 3.818 10.633 5.023 1 98.94 24 ILE B O 1
ATOM 767 N N . GLU B 1 25 ? 4.969 11.781 6.613 1 98.75 25 GLU B N 1
ATOM 768 C CA . GLU B 1 25 ? 6.207 11.086 6.273 1 98.75 25 GLU B CA 1
ATOM 769 C C . GLU B 1 25 ? 6.09 9.586 6.527 1 98.75 25 GLU B C 1
ATOM 771 O O . GLU B 1 25 ? 6.488 8.773 5.688 1 98.75 25 GLU B O 1
ATOM 776 N N . THR B 1 26 ? 5.539 9.258 7.617 1 98.88 26 THR B N 1
ATOM 777 C CA . THR B 1 26 ? 5.344 7.859 7.977 1 98.88 26 THR B CA 1
ATOM 778 C C . THR B 1 26 ? 4.418 7.168 6.98 1 98.88 26 THR B C 1
ATOM 780 O O . THR B 1 26 ? 4.711 6.066 6.512 1 98.88 26 THR B O 1
ATOM 783 N N . LEU B 1 27 ? 3.369 7.82 6.633 1 98.88 27 LEU B N 1
ATOM 784 C CA . LEU B 1 27 ? 2.422 7.27 5.668 1 98.88 27 LEU B CA 1
ATOM 785 C C . LEU B 1 27 ? 3.064 7.125 4.293 1 98.88 27 LEU B C 1
ATOM 787 O O . LEU B 1 27 ? 2.836 6.137 3.598 1 98.88 27 LEU B O 1
ATOM 791 N N . ASN B 1 28 ? 3.865 8.062 3.912 1 98.94 28 ASN B N 1
ATOM 792 C CA . ASN B 1 28 ? 4.582 7.977 2.645 1 98.94 28 ASN B CA 1
ATOM 793 C C . ASN B 1 28 ? 5.508 6.766 2.602 1 98.94 28 ASN B C 1
ATOM 795 O O . ASN B 1 28 ? 5.602 6.086 1.578 1 98.94 28 ASN B O 1
ATOM 799 N N . GLN B 1 29 ? 6.164 6.523 3.676 1 98.88 29 GLN B N 1
ATOM 800 C CA . GLN B 1 29 ? 7.035 5.359 3.768 1 98.88 29 GLN B CA 1
ATOM 801 C C . GLN B 1 29 ? 6.234 4.062 3.645 1 98.88 29 GLN B C 1
ATOM 803 O O . GLN B 1 29 ? 6.66 3.127 2.965 1 98.88 29 GLN B O 1
ATOM 808 N N . ALA B 1 30 ? 5.113 3.992 4.293 1 98.94 30 ALA B N 1
ATOM 809 C CA . ALA B 1 30 ? 4.246 2.82 4.215 1 98.94 30 ALA B CA 1
ATOM 810 C C . ALA B 1 30 ? 3.766 2.586 2.785 1 98.94 30 ALA B C 1
ATOM 812 O O . ALA B 1 30 ? 3.803 1.459 2.289 1 98.94 30 ALA B O 1
ATOM 813 N N . VAL B 1 31 ? 3.361 3.65 2.137 1 98.94 31 VAL B N 1
ATOM 814 C CA . VAL B 1 31 ? 2.879 3.57 0.762 1 98.94 31 VAL B CA 1
ATOM 815 C C . VAL B 1 31 ? 3.982 3.023 -0.142 1 98.94 31 VAL B C 1
ATOM 817 O O . VAL B 1 31 ? 3.732 2.156 -0.982 1 98.94 31 VAL B O 1
ATOM 820 N N . THR B 1 32 ? 5.141 3.48 0.082 1 98.94 32 THR B N 1
ATOM 821 C CA . THR B 1 32 ? 6.281 3.055 -0.723 1 98.94 32 THR B CA 1
ATOM 822 C C . THR B 1 32 ? 6.598 1.582 -0.477 1 98.94 32 THR B C 1
ATOM 824 O O . THR B 1 32 ? 6.816 0.823 -1.424 1 98.94 32 THR B O 1
ATOM 827 N N . ALA B 1 33 ? 6.582 1.199 0.763 1 98.94 33 ALA B N 1
ATOM 828 C CA . ALA B 1 33 ? 6.867 -0.189 1.116 1 98.94 33 ALA B CA 1
ATOM 829 C C . ALA B 1 33 ? 5.809 -1.127 0.543 1 98.94 33 ALA B C 1
ATOM 831 O O . ALA B 1 33 ? 6.133 -2.197 0.024 1 98.94 33 ALA B O 1
ATOM 832 N N . GLN B 1 34 ? 4.617 -0.69 0.62 1 98.94 34 GLN B N 1
ATOM 833 C CA . GLN B 1 34 ? 3.514 -1.497 0.105 1 98.94 34 GLN B CA 1
ATOM 834 C C . GLN B 1 34 ? 3.566 -1.59 -1.418 1 98.94 34 GLN B C 1
ATOM 836 O O . GLN B 1 34 ? 3.248 -2.633 -1.992 1 98.94 34 GLN B O 1
ATOM 841 N N . TRP B 1 35 ? 3.975 -0.53 -2.027 1 98.88 35 TRP B 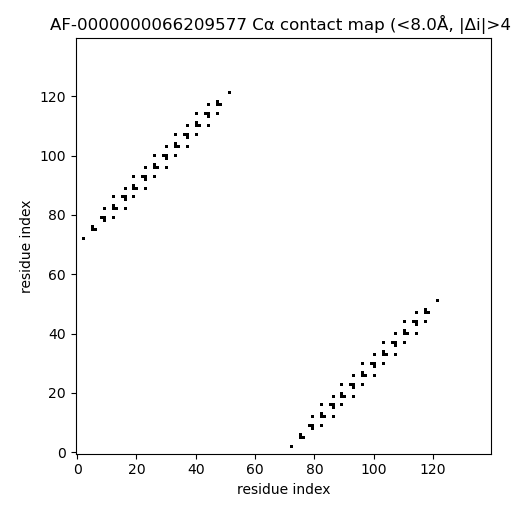N 1
ATOM 842 C CA . TRP B 1 35 ? 4.137 -0.554 -3.477 1 98.88 35 TRP B CA 1
ATOM 843 C C . TRP B 1 35 ? 5.184 -1.581 -3.893 1 98.88 35 TRP B C 1
ATOM 845 O O . TRP B 1 35 ? 4.98 -2.33 -4.852 1 98.88 35 TRP B O 1
ATOM 855 N N . LYS B 1 36 ? 6.254 -1.694 -3.197 1 98.94 36 LYS B N 1
ATOM 856 C CA . LYS B 1 36 ? 7.297 -2.68 -3.473 1 98.94 36 LYS B CA 1
ATOM 857 C C . LYS B 1 36 ? 6.777 -4.102 -3.268 1 98.94 36 LYS B C 1
ATOM 859 O O . LYS B 1 36 ? 7.082 -4.996 -4.059 1 98.94 36 LYS B O 1
ATOM 864 N N . GLN B 1 37 ? 6.059 -4.215 -2.199 1 98.94 37 GLN B N 1
ATOM 865 C CA . GLN B 1 37 ? 5.469 -5.52 -1.913 1 98.94 37 GLN B CA 1
ATOM 866 C C . GLN B 1 37 ? 4.496 -5.934 -3.012 1 98.94 37 GLN B C 1
ATOM 868 O O . GLN B 1 37 ? 4.492 -7.09 -3.441 1 98.94 37 GLN B O 1
ATOM 873 N N . ILE B 1 38 ? 3.666 -5.055 -3.438 1 98.94 38 ILE B N 1
ATOM 874 C CA . ILE B 1 38 ? 2.713 -5.312 -4.512 1 98.94 38 ILE B CA 1
ATOM 875 C C . ILE B 1 38 ? 3.463 -5.715 -5.781 1 98.94 38 ILE B C 1
ATOM 877 O O . ILE B 1 38 ? 3.08 -6.676 -6.457 1 98.94 38 ILE B O 1
ATOM 881 N N . ASP B 1 39 ? 4.516 -5.039 -6.078 1 98.88 39 ASP B N 1
ATOM 882 C CA . ASP B 1 39 ? 5.336 -5.348 -7.246 1 98.88 39 ASP B CA 1
ATOM 883 C C . ASP B 1 39 ? 5.902 -6.762 -7.16 1 98.88 39 ASP B C 1
ATOM 885 O O . ASP B 1 39 ? 5.859 -7.512 -8.141 1 98.88 39 ASP B O 1
ATOM 889 N N . ALA B 1 40 ? 6.402 -7.113 -6.008 1 98.88 40 ALA B N 1
ATOM 890 C CA . ALA B 1 40 ? 6.992 -8.43 -5.801 1 98.88 40 ALA B CA 1
ATOM 891 C C . ALA B 1 40 ? 5.941 -9.531 -5.934 1 98.88 40 ALA B C 1
ATOM 893 O O . ALA B 1 40 ? 6.18 -10.555 -6.582 1 98.88 40 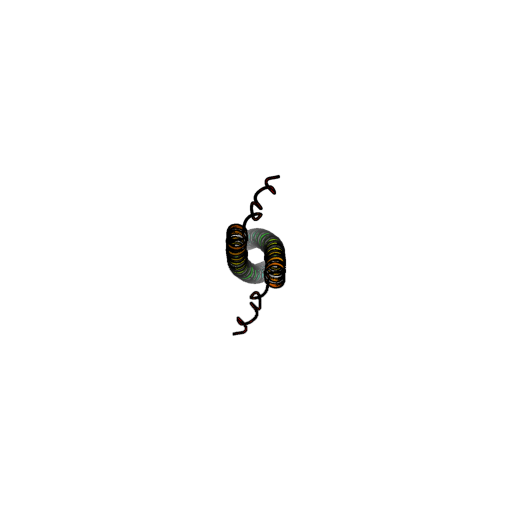ALA B O 1
ATOM 894 N N . LEU B 1 41 ? 4.824 -9.258 -5.363 1 98.94 41 LEU B N 1
ATOM 895 C CA . LEU B 1 41 ? 3.752 -10.242 -5.41 1 98.94 41 LEU B CA 1
ATOM 896 C C . LEU B 1 41 ? 3.205 -10.391 -6.824 1 98.94 41 LEU B C 1
ATOM 898 O O . LEU B 1 41 ? 2.885 -11.5 -7.258 1 98.94 41 LEU B O 1
ATOM 902 N N . THR B 1 42 ? 3.145 -9.328 -7.527 1 98.88 42 THR B N 1
ATOM 903 C CA . THR B 1 42 ? 2.68 -9.352 -8.914 1 98.88 42 THR B CA 1
ATOM 904 C C . THR B 1 42 ? 3.627 -10.164 -9.789 1 98.88 42 THR B C 1
ATOM 906 O O . THR B 1 42 ? 3.184 -10.969 -10.609 1 98.88 42 THR B O 1
ATOM 909 N N . ARG B 1 43 ? 4.863 -10.016 -9.57 1 98.81 43 ARG B N 1
ATOM 910 C CA . ARG B 1 43 ? 5.859 -10.789 -10.305 1 98.81 43 ARG B CA 1
ATOM 911 C C . ARG B 1 43 ? 5.758 -12.273 -9.969 1 98.81 43 ARG B C 1
ATOM 913 O O . ARG B 1 43 ? 5.871 -13.125 -10.852 1 98.81 43 ARG B O 1
ATOM 920 N N . GLN B 1 44 ? 5.559 -12.516 -8.758 1 98.75 44 GLN B N 1
ATOM 921 C CA . GLN B 1 44 ? 5.43 -13.898 -8.32 1 98.75 44 GLN B CA 1
ATOM 922 C C . GLN B 1 44 ? 4.211 -14.57 -8.953 1 98.75 44 GLN B C 1
ATOM 924 O O . GLN B 1 44 ? 4.281 -15.719 -9.391 1 98.75 44 GLN B O 1
ATOM 929 N N . VAL B 1 45 ? 3.143 -13.875 -8.977 1 98.69 45 VAL B N 1
ATOM 930 C CA . VAL B 1 45 ? 1.928 -14.375 -9.609 1 98.69 45 VAL B CA 1
ATOM 931 C C . VAL B 1 45 ? 2.191 -14.648 -11.094 1 98.69 45 VAL B C 1
ATOM 933 O O . VAL B 1 45 ? 1.804 -15.695 -11.617 1 98.69 45 VAL B O 1
ATOM 936 N N . ALA B 1 46 ? 2.861 -13.719 -11.672 1 98.5 46 ALA B N 1
ATOM 937 C CA . ALA B 1 46 ? 3.18 -13.867 -13.094 1 98.5 46 ALA B CA 1
ATOM 938 C C . ALA B 1 46 ? 4.055 -15.094 -13.328 1 98.5 46 ALA B C 1
ATOM 940 O O . ALA B 1 46 ? 3.803 -15.875 -14.258 1 98.5 46 ALA B O 1
ATOM 941 N N . GLU B 1 47 ? 5.043 -15.25 -12.555 1 98 47 GLU B N 1
ATOM 942 C CA . GLU B 1 47 ? 5.961 -16.375 -12.664 1 98 47 GLU B CA 1
ATOM 943 C C . GLU B 1 47 ? 5.234 -17.703 -12.461 1 98 47 GLU B C 1
ATOM 945 O O . GLU B 1 47 ? 5.418 -18.641 -13.242 1 98 47 GLU B O 1
ATOM 950 N N . LEU B 1 48 ? 4.375 -17.734 -11.508 1 97 48 LEU B N 1
ATOM 951 C CA . LEU B 1 48 ? 3.619 -18.953 -11.227 1 97 48 LEU B CA 1
ATOM 952 C C . LEU B 1 48 ? 2.617 -19.25 -12.344 1 97 48 LEU B C 1
ATOM 954 O O . LEU B 1 48 ? 2.391 -20.406 -12.695 1 97 48 LEU B O 1
ATOM 958 N N . GLY B 1 49 ? 2.094 -18.156 -12.781 1 95.56 49 GLY B N 1
ATOM 959 C CA . GLY B 1 49 ? 1.195 -18.312 -13.914 1 95.56 49 GLY B CA 1
ATOM 960 C C . GLY B 1 49 ? 1.88 -18.875 -15.148 1 95.56 49 GLY B C 1
ATOM 961 O O . GLY B 1 49 ? 1.333 -19.734 -15.82 1 95.56 49 GL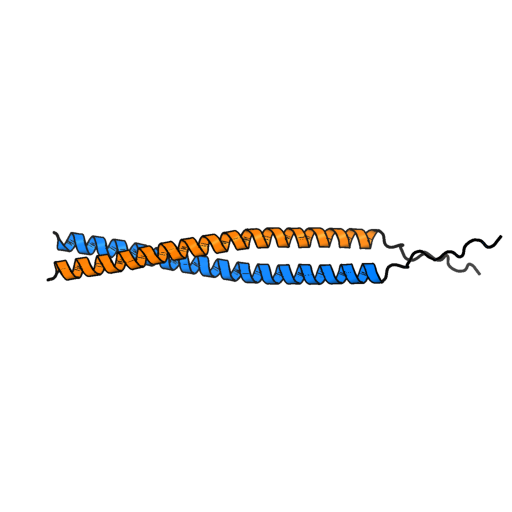Y B O 1
ATOM 962 N N . GLU B 1 50 ? 3.027 -18.422 -15.414 1 95.5 50 GLU B N 1
ATOM 963 C CA . GLU B 1 50 ? 3.814 -18.891 -16.547 1 95.5 50 GLU B CA 1
ATOM 964 C C . GLU B 1 50 ? 4.199 -20.359 -16.375 1 95.5 50 GLU B C 1
ATOM 966 O O . GLU B 1 50 ? 4.09 -21.156 -17.312 1 95.5 50 GLU B O 1
ATOM 971 N N . ARG B 1 51 ? 4.559 -20.766 -15.273 1 93.12 51 ARG B N 1
ATOM 972 C CA . ARG B 1 51 ? 4.91 -22.141 -14.977 1 93.12 51 ARG B CA 1
ATOM 973 C C . ARG B 1 51 ? 3.713 -23.062 -15.164 1 93.12 51 ARG B C 1
ATOM 975 O O . ARG B 1 51 ? 3.855 -24.188 -15.664 1 93.12 51 ARG B O 1
ATOM 982 N N . MET B 1 52 ? 2.613 -22.562 -14.773 1 89.69 52 MET B N 1
ATOM 983 C CA . MET B 1 52 ? 1.39 -23.344 -14.922 1 89.69 52 MET B CA 1
ATOM 984 C C . MET B 1 52 ? 1.019 -23.516 -16.391 1 89.69 52 MET B C 1
ATOM 986 O O . MET B 1 52 ? 0.615 -24.594 -16.812 1 89.69 52 MET B O 1
ATOM 990 N N . ARG B 1 53 ? 1.194 -22.469 -17.078 1 89.38 53 ARG B N 1
ATOM 991 C CA . ARG B 1 53 ? 0.908 -22.531 -18.516 1 89.38 53 ARG B CA 1
ATOM 992 C C . ARG B 1 53 ? 1.86 -23.484 -19.219 1 89.38 53 ARG B C 1
ATOM 994 O O . ARG B 1 53 ? 1.445 -24.234 -20.109 1 89.38 53 ARG B O 1
ATOM 1001 N N . GLU B 1 54 ? 3.084 -23.531 -18.844 1 87.62 54 GLU B N 1
ATOM 1002 C CA . GLU B 1 54 ? 4.086 -24.438 -19.422 1 87.62 54 GLU B CA 1
ATOM 1003 C C . GLU B 1 54 ? 3.789 -25.891 -19.062 1 87.62 54 GLU B C 1
ATOM 1005 O O . GLU B 1 54 ? 3.924 -26.781 -19.906 1 87.62 54 GLU B O 1
ATOM 1010 N N . ALA B 1 55 ? 3.297 -26.141 -17.891 1 83.56 55 ALA B N 1
ATOM 1011 C CA . ALA B 1 55 ? 2.941 -27.484 -17.453 1 83.56 55 ALA B CA 1
ATOM 1012 C C . ALA B 1 55 ? 1.731 -28.016 -18.219 1 83.56 55 ALA B C 1
ATOM 1014 O O . ALA B 1 55 ? 1.677 -29.188 -18.578 1 83.56 55 ALA B O 1
ATOM 1015 N N . GLU B 1 56 ? 0.854 -27.188 -18.453 1 82.25 56 GLU B N 1
ATOM 1016 C CA . GLU B 1 56 ? -0.349 -27.578 -19.188 1 82.25 56 GLU B CA 1
ATOM 1017 C C . GLU B 1 56 ? -0.038 -27.844 -20.656 1 82.25 56 GLU B C 1
ATOM 1019 O O . GLU B 1 56 ? -0.618 -28.734 -21.266 1 82.25 56 GLU B O 1
ATOM 1024 N N . ALA B 1 57 ? 0.947 -27.219 -21.203 1 85.5 57 ALA B N 1
ATOM 1025 C CA . ALA B 1 57 ? 1.328 -27.375 -22.594 1 85.5 57 ALA B CA 1
ATOM 1026 C C . ALA B 1 57 ? 2.109 -28.656 -22.828 1 85.5 57 ALA B C 1
ATOM 1028 O O . ALA B 1 57 ? 2.059 -29.25 -23.906 1 85.5 57 ALA B O 1
ATOM 1029 N N . ASN B 1 58 ? 2.762 -29.297 -21.906 1 76.62 58 ASN B N 1
ATOM 1030 C CA . ASN B 1 58 ? 3.58 -30.516 -22 1 76.62 58 ASN B CA 1
ATOM 1031 C C . ASN B 1 58 ? 2.799 -31.75 -21.578 1 76.62 58 ASN B C 1
ATOM 1033 O O . ASN B 1 58 ? 3.35 -32.844 -21.547 1 76.62 58 ASN B O 1
ATOM 1037 N N . ARG B 1 59 ? 1.611 -31.625 -21.234 1 73.31 59 ARG B N 1
ATOM 1038 C CA . ARG B 1 59 ? 0.79 -32.781 -20.875 1 73.31 59 ARG B CA 1
ATOM 1039 C C . ARG B 1 59 ? 0.506 -33.656 -22.094 1 73.31 59 ARG B C 1
ATOM 1041 O O . ARG B 1 59 ? 0.173 -33.125 -23.156 1 73.31 59 ARG B O 1
ATOM 1048 N N . PRO B 1 60 ? 1.011 -35.062 -22.109 1 62.53 60 PRO B N 1
ATOM 1049 C CA . PRO B 1 60 ? 0.704 -35.938 -23.234 1 62.53 60 PRO B CA 1
ATOM 1050 C C . PRO B 1 60 ? -0.77 -35.906 -23.641 1 62.53 60 PRO B C 1
ATOM 1052 O O . PRO B 1 60 ? -1.643 -35.75 -22.781 1 62.53 60 PRO B O 1
ATOM 1055 N N . GLY B 1 61 ? -1.042 -35.281 -24.672 1 58.94 61 GLY B N 1
ATOM 1056 C CA . GLY B 1 61 ? -2.393 -35.25 -25.203 1 58.94 61 GLY B CA 1
ATOM 1057 C C . GLY B 1 61 ? -3.117 -36.594 -25.062 1 58.94 61 GLY B C 1
ATOM 1058 O O . GLY B 1 61 ? -2.516 -37.594 -24.672 1 58.94 61 GLY B O 1
ATOM 1059 N N . PRO B 1 62 ? -4.488 -36.75 -25 1 57.12 62 PRO B N 1
ATOM 1060 C CA . PRO B 1 62 ? -5.141 -38.031 -25.062 1 57.12 62 PRO B CA 1
ATOM 1061 C C . PRO B 1 62 ? -4.48 -38.969 -26.078 1 57.12 62 PRO B C 1
ATOM 1063 O O . PRO B 1 62 ? -4.117 -38.562 -27.172 1 57.12 62 PRO B O 1
ATOM 1066 N N . THR B 1 63 ? -3.594 -39.875 -25.719 1 52.41 63 THR B N 1
ATOM 1067 C CA . THR B 1 63 ? -3.158 -40.938 -26.609 1 52.41 63 THR B CA 1
ATOM 1068 C C . THR B 1 63 ? -4.246 -41.25 -27.625 1 52.41 63 THR B C 1
ATOM 1070 O O . THR B 1 63 ? -5.375 -41.562 -27.25 1 52.41 63 THR B O 1
ATOM 1073 N N . ASN B 1 64 ? -4.305 -40.531 -28.703 1 55.09 64 ASN B N 1
ATOM 1074 C CA . ASN B 1 64 ? -5.16 -41.062 -29.766 1 55.09 64 ASN B CA 1
ATOM 1075 C C . ASN B 1 64 ? -5.082 -42.562 -29.859 1 55.09 64 ASN B C 1
ATOM 1077 O O . ASN B 1 64 ? -4.16 -43.125 -30.469 1 55.09 64 ASN B O 1
ATOM 1081 N N . GLU B 1 65 ? -5.484 -43.219 -28.828 1 56.41 65 GLU B N 1
ATOM 1082 C CA . GLU B 1 65 ? -5.602 -44.688 -29 1 56.41 65 GLU B CA 1
ATOM 1083 C C . GLU B 1 65 ? -6.309 -45.031 -30.312 1 56.41 65 GLU B C 1
ATOM 1085 O O . GLU B 1 65 ? -7.422 -44.562 -30.562 1 56.41 65 GLU B O 1
ATOM 1090 N N . PRO B 1 66 ? -5.598 -45.438 -31.391 1 59.53 66 PRO B N 1
ATOM 1091 C CA . PRO B 1 66 ? -6.297 -45.844 -32.594 1 59.53 66 PRO B CA 1
ATOM 1092 C C . PRO B 1 66 ? -7.52 -46.688 -32.344 1 59.53 66 PRO B C 1
ATOM 1094 O O . PRO B 1 66 ? -7.547 -47.438 -31.344 1 59.53 66 PRO B O 1
ATOM 1097 N N . PRO B 1 67 ? -8.633 -46.25 -32.906 1 58.59 67 PRO B N 1
ATOM 1098 C CA . PRO B 1 67 ? -9.797 -47.125 -32.719 1 58.59 67 PRO B CA 1
ATOM 1099 C C . PRO B 1 67 ? -9.5 -48.594 -33.062 1 58.59 67 PRO B C 1
ATOM 1101 O O . PRO B 1 67 ? -8.656 -48.875 -33.906 1 58.59 67 PRO B O 1
ATOM 1104 N N . PRO B 1 68 ? -9.805 -49.469 -32.125 1 52.47 68 PRO B N 1
ATOM 1105 C CA . PRO B 1 68 ? -9.562 -50.875 -32.469 1 52.47 68 PRO B CA 1
ATOM 1106 C C . PRO B 1 68 ? -10.133 -51.25 -33.844 1 52.47 68 PRO B C 1
ATOM 1108 O O . PRO B 1 68 ? -11.219 -50.812 -34.219 1 52.47 68 PRO B O 1
ATOM 1111 N N . HIS B 1 69 ? -9.258 -51.125 -34.812 1 63.72 69 HIS B N 1
ATOM 1112 C CA . HIS B 1 69 ? -9.773 -51.625 -36.094 1 63.72 69 HIS B CA 1
ATOM 1113 C C . HIS B 1 69 ? -10.414 -53 -35.906 1 63.72 69 HIS B C 1
ATOM 1115 O O . HIS B 1 69 ? -9.734 -53.969 -35.5 1 63.72 69 HIS B O 1
ATOM 1121 N N . TYR B 1 70 ? -11.633 -53.281 -36.031 1 43.44 70 TYR B N 1
ATOM 1122 C CA . TYR B 1 70 ? -12.258 -54.594 -36.25 1 43.44 70 TYR B CA 1
ATOM 1123 C C . TYR B 1 70 ? -11.984 -55.094 -37.656 1 43.44 70 TYR B C 1
ATOM 1125 O O . TYR B 1 70 ? -11.852 -54.281 -38.594 1 43.44 70 TYR B O 1
#